Protein AF-A0A6B3EWL8-F1 (afdb_monomer_lite)

Structure (mmCIF, N/CA/C/O backbone):
data_AF-A0A6B3EWL8-F1
#
_entry.id   AF-A0A6B3EWL8-F1
#
loop_
_atom_site.group_PDB
_atom_site.id
_atom_site.type_symbol
_atom_site.label_atom_id
_atom_site.label_alt_id
_atom_site.label_comp_id
_atom_site.label_asym_id
_atom_site.label_entity_id
_atom_site.label_seq_id
_atom_site.pdbx_PDB_ins_code
_atom_site.Cartn_x
_atom_site.Cartn_y
_atom_site.Cartn_z
_atom_site.occupancy
_atom_site.B_iso_or_equiv
_atom_site.auth_seq_id
_atom_site.auth_comp_id
_atom_site.auth_asym_id
_atom_site.auth_atom_id
_atom_site.pdbx_PDB_model_num
ATOM 1 N N . PHE A 1 1 ? 3.920 -9.845 1.675 1.00 96.25 1 PHE A N 1
ATOM 2 C CA . PHE A 1 1 ? 3.086 -10.912 1.092 1.00 96.25 1 PHE A CA 1
ATOM 3 C C . PHE A 1 1 ? 3.154 -10.831 -0.423 1.00 96.25 1 PHE A C 1
ATOM 5 O O . PHE A 1 1 ? 3.043 -9.731 -0.952 1.00 96.25 1 PHE A O 1
ATOM 12 N N . SER A 1 2 ? 3.389 -11.954 -1.107 1.00 97.25 2 SER A N 1
ATOM 13 C CA . SER A 1 2 ? 3.335 -11.995 -2.575 1.00 97.25 2 SER A CA 1
ATOM 14 C C . SER A 1 2 ? 1.879 -12.084 -3.025 1.00 97.25 2 SER A C 1
ATOM 16 O O . SER A 1 2 ? 1.134 -12.874 -2.450 1.00 97.25 2 SER A O 1
ATOM 18 N N . VAL A 1 3 ? 1.483 -11.293 -4.020 1.00 98.00 3 VAL A N 1
ATOM 19 C CA . VAL A 1 3 ? 0.116 -11.264 -4.566 1.00 98.00 3 VAL A CA 1
ATOM 20 C C . VAL A 1 3 ? 0.140 -11.148 -6.089 1.00 98.00 3 VAL A C 1
ATOM 22 O O . VAL A 1 3 ? 1.115 -10.660 -6.661 1.00 98.00 3 VAL A O 1
ATOM 25 N N . ASP A 1 4 ? -0.944 -11.563 -6.741 1.00 97.56 4 ASP A N 1
ATOM 26 C CA . ASP A 1 4 ? -1.068 -11.500 -8.205 1.00 97.56 4 ASP A CA 1
ATOM 27 C C . ASP A 1 4 ? -1.356 -10.081 -8.719 1.00 97.56 4 ASP A C 1
ATOM 29 O O . ASP A 1 4 ? -0.996 -9.735 -9.850 1.00 97.56 4 ASP A O 1
ATOM 33 N N . ASP A 1 5 ? -1.986 -9.256 -7.878 1.00 97.94 5 ASP A N 1
ATOM 34 C CA . ASP A 1 5 ? -2.368 -7.875 -8.163 1.00 97.94 5 ASP A CA 1
ATOM 35 C C . ASP A 1 5 ? -2.271 -7.021 -6.888 1.00 97.94 5 ASP A C 1
ATOM 37 O O . ASP A 1 5 ? -2.952 -7.264 -5.885 1.00 97.94 5 ASP A O 1
ATOM 41 N N . VAL A 1 6 ? -1.383 -6.031 -6.921 1.00 98.62 6 VAL A N 1
ATOM 42 C CA . VAL A 1 6 ? -1.085 -5.146 -5.789 1.00 98.62 6 VAL A CA 1
ATOM 43 C C . VAL A 1 6 ? -2.183 -4.106 -5.600 1.00 98.62 6 VAL A C 1
ATOM 45 O O . VAL A 1 6 ? -2.584 -3.864 -4.462 1.00 98.62 6 VAL A O 1
ATOM 48 N N . ASP A 1 7 ? -2.687 -3.524 -6.687 1.00 98.25 7 ASP A N 1
ATOM 49 C CA . ASP A 1 7 ? -3.719 -2.488 -6.660 1.00 98.25 7 ASP A CA 1
ATOM 50 C C . ASP A 1 7 ? -5.030 -3.071 -6.132 1.00 98.25 7 ASP A C 1
ATOM 52 O O . ASP A 1 7 ? -5.582 -2.578 -5.149 1.00 98.25 7 ASP A O 1
ATOM 56 N N . SER A 1 8 ? -5.457 -4.215 -6.678 1.00 98.25 8 SER A N 1
ATOM 57 C CA . SER A 1 8 ? -6.658 -4.907 -6.202 1.00 98.25 8 SER A CA 1
ATOM 58 C C . SER A 1 8 ? -6.539 -5.334 -4.734 1.00 98.25 8 SER A C 1
ATOM 60 O O . SER A 1 8 ? -7.538 -5.341 -4.006 1.00 98.25 8 SER A O 1
ATOM 62 N N . THR A 1 9 ? -5.340 -5.714 -4.279 1.00 98.06 9 THR A N 1
ATOM 63 C CA . THR A 1 9 ? -5.114 -6.085 -2.873 1.00 98.06 9 THR A CA 1
ATOM 64 C C . THR A 1 9 ? -5.187 -4.863 -1.954 1.00 98.06 9 THR A C 1
ATOM 66 O O . THR A 1 9 ? -5.820 -4.937 -0.899 1.00 98.06 9 THR A O 1
ATOM 69 N N . ALA A 1 10 ? -4.588 -3.736 -2.349 1.00 98.00 10 ALA A N 1
ATOM 70 C CA . ALA A 1 10 ? -4.662 -2.483 -1.601 1.00 98.00 10 ALA A CA 1
ATOM 71 C C . ALA A 1 10 ? -6.111 -1.971 -1.500 1.00 98.00 10 ALA A C 1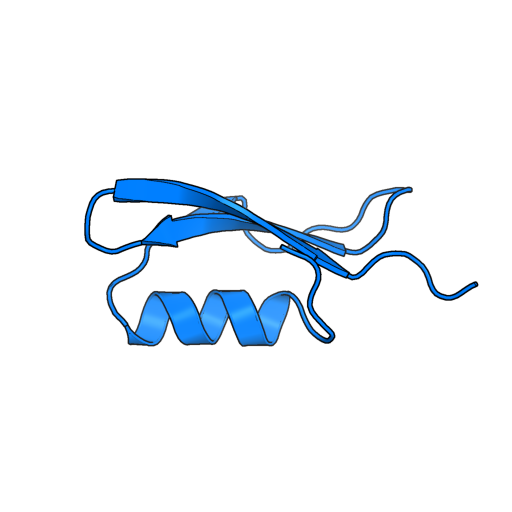
ATOM 73 O O . ALA A 1 10 ? -6.571 -1.641 -0.406 1.00 98.00 10 ALA A O 1
ATOM 74 N N . ASP A 1 11 ? -6.871 -2.015 -2.597 1.00 97.88 11 ASP A N 1
ATOM 75 C CA . ASP A 1 11 ? -8.287 -1.635 -2.611 1.00 97.88 11 ASP A CA 1
ATOM 76 C C . ASP A 1 11 ? -9.138 -2.538 -1.709 1.00 97.88 11 ASP A C 1
ATOM 78 O O . ASP A 1 11 ? -10.047 -2.078 -1.012 1.00 97.88 11 ASP A O 1
ATOM 82 N N . ALA A 1 12 ? -8.859 -3.845 -1.705 1.00 97.19 12 ALA A N 1
ATOM 83 C CA . ALA A 1 12 ? -9.545 -4.792 -0.832 1.00 97.19 12 ALA A CA 1
ATOM 84 C C . ALA A 1 12 ? -9.266 -4.536 0.654 1.00 97.19 12 ALA A C 1
ATOM 86 O O . ALA A 1 12 ? -10.148 -4.783 1.477 1.00 97.19 12 ALA A O 1
ATOM 87 N N . LEU A 1 13 ? -8.072 -4.044 0.989 1.00 96.81 13 LEU A N 1
ATOM 88 C CA . LEU A 1 13 ? -7.720 -3.637 2.346 1.00 96.81 13 LEU A CA 1
ATOM 89 C C . LEU A 1 13 ? -8.480 -2.387 2.777 1.00 96.81 13 LEU A C 1
ATOM 91 O O . LEU A 1 13 ? -9.071 -2.401 3.851 1.00 96.81 13 LEU A O 1
ATOM 95 N N . ILE A 1 14 ? -8.549 -1.360 1.925 1.00 96.81 14 ILE A N 1
ATOM 96 C CA . ILE A 1 14 ? -9.321 -0.139 2.214 1.00 96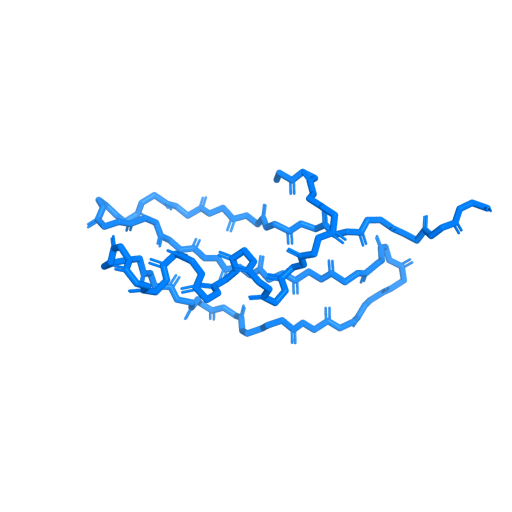.81 14 ILE A CA 1
ATOM 97 C C . ILE A 1 14 ? -10.791 -0.478 2.492 1.00 96.81 14 ILE A C 1
ATOM 99 O O . ILE A 1 14 ? -11.371 0.016 3.453 1.00 96.81 14 ILE A O 1
ATOM 103 N N . ARG A 1 15 ? -11.397 -1.375 1.699 1.00 97.75 15 ARG A N 1
ATOM 104 C CA . ARG A 1 15 ? -12.793 -1.818 1.904 1.00 97.75 15 ARG A CA 1
ATOM 105 C C . ARG A 1 15 ? -13.039 -2.559 3.224 1.00 97.75 15 ARG A C 1
ATOM 107 O O . ARG A 1 15 ? -14.193 -2.814 3.553 1.00 97.75 15 ARG A O 1
ATOM 114 N N . ARG A 1 16 ? -11.983 -2.960 3.932 1.00 97.38 16 ARG A N 1
ATOM 115 C CA . ARG A 1 16 ? -12.031 -3.670 5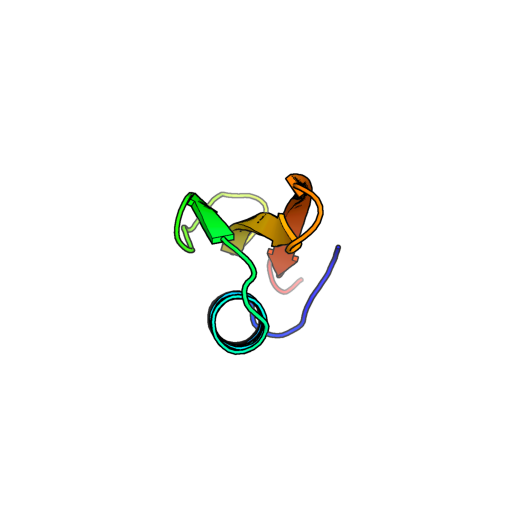.217 1.00 97.38 16 ARG A CA 1
ATOM 116 C C . ARG A 1 16 ? -11.425 -2.838 6.347 1.00 97.38 16 ARG A C 1
ATOM 118 O O . ARG A 1 16 ? -10.843 -3.409 7.260 1.00 97.38 16 ARG A O 1
ATOM 125 N N . ASP A 1 17 ? -11.513 -1.513 6.239 1.00 97.75 17 ASP A N 1
ATOM 126 C CA . ASP A 1 17 ? -11.001 -0.544 7.218 1.00 97.75 17 ASP A CA 1
ATOM 127 C C . ASP A 1 17 ? -9.473 -0.587 7.415 1.00 97.75 17 ASP A C 1
ATOM 129 O O . ASP A 1 17 ? -8.932 -0.071 8.392 1.00 97.75 17 ASP A O 1
ATOM 133 N N . GLY A 1 18 ? -8.754 -1.190 6.466 1.00 97.81 18 GLY A N 1
ATOM 134 C CA . GLY A 1 18 ? -7.303 -1.107 6.385 1.00 97.81 18 GLY A CA 1
ATOM 135 C C . GLY A 1 18 ? -6.845 0.244 5.836 1.00 97.81 18 GLY A C 1
ATOM 136 O O . GLY A 1 18 ? -7.594 0.985 5.201 1.00 97.81 18 GLY A O 1
ATOM 137 N N . THR A 1 19 ? -5.569 0.554 6.045 1.00 98.38 19 THR A N 1
ATOM 138 C CA . THR A 1 19 ? -4.960 1.816 5.611 1.00 98.38 19 THR A CA 1
ATOM 139 C C . THR A 1 19 ? -3.864 1.574 4.581 1.00 98.38 19 THR A C 1
ATOM 141 O O . THR A 1 19 ? -3.021 0.695 4.748 1.00 98.38 19 THR A O 1
ATOM 144 N N . VAL A 1 20 ? -3.817 2.402 3.537 1.00 98.12 20 VAL A N 1
ATOM 145 C CA . VAL A 1 20 ? -2.670 2.477 2.623 1.00 98.12 20 VAL A CA 1
ATOM 146 C C . VAL A 1 20 ? -1.669 3.494 3.166 1.00 98.12 20 VAL A C 1
ATOM 148 O O . VAL A 1 20 ? -1.968 4.679 3.266 1.00 98.12 20 VAL A O 1
ATOM 151 N N . LEU A 1 21 ? -0.473 3.023 3.524 1.00 98.44 21 LEU A N 1
ATOM 152 C CA . LEU A 1 21 ? 0.622 3.853 4.040 1.00 98.44 21 LEU A CA 1
ATOM 153 C C . LEU A 1 21 ? 1.534 4.356 2.918 1.00 98.44 21 LEU A C 1
ATOM 155 O O . LEU A 1 21 ? 2.061 5.462 2.993 1.00 98.44 21 LEU A O 1
ATOM 159 N N . ALA A 1 22 ? 1.721 3.534 1.886 1.00 98.25 22 ALA A N 1
ATOM 160 C CA . ALA A 1 22 ? 2.332 3.920 0.625 1.00 98.25 22 ALA A CA 1
ATOM 161 C C . ALA A 1 22 ? 1.479 3.336 -0.513 1.00 98.25 22 ALA A C 1
ATOM 163 O O . ALA A 1 22 ? 1.321 2.108 -0.553 1.00 98.25 22 ALA A O 1
ATOM 164 N N . PRO A 1 23 ? 0.911 4.178 -1.401 1.00 98.06 23 PRO A N 1
ATOM 165 C CA . PRO A 1 23 ? 0.085 3.714 -2.517 1.00 98.06 23 PRO A CA 1
ATOM 166 C C . PRO A 1 23 ? 0.888 2.813 -3.459 1.00 98.06 23 PRO A C 1
ATOM 168 O O . PRO A 1 23 ? 2.109 2.928 -3.461 1.00 98.06 23 PRO A O 1
ATOM 171 N N . PRO A 1 24 ? 0.247 1.937 -4.255 1.00 98.44 24 PRO A N 1
ATOM 172 C CA . PRO A 1 24 ? 0.946 1.070 -5.199 1.00 98.44 24 PRO A CA 1
ATOM 173 C C . PRO A 1 24 ? 1.955 1.819 -6.079 1.00 98.44 24 PRO A C 1
ATOM 175 O O . PRO A 1 24 ? 1.618 2.814 -6.723 1.00 98.44 24 PRO A O 1
ATOM 178 N N . PHE A 1 25 ? 3.193 1.329 -6.116 1.00 98.38 25 PHE A N 1
ATOM 179 C CA . PHE A 1 25 ? 4.282 1.900 -6.903 1.00 98.38 25 PHE A CA 1
ATOM 180 C C . PHE A 1 25 ? 5.176 0.817 -7.510 1.00 98.38 25 PHE A C 1
ATOM 182 O O . PHE A 1 25 ? 5.261 -0.306 -7.007 1.00 98.38 25 PHE A O 1
ATOM 189 N N . ASP A 1 26 ? 5.848 1.169 -8.604 1.00 98.19 26 ASP A N 1
ATOM 190 C CA . ASP A 1 26 ? 6.743 0.268 -9.326 1.00 98.19 26 ASP A CA 1
ATOM 191 C C . ASP A 1 26 ? 8.191 0.392 -8.832 1.00 98.19 26 ASP A C 1
ATOM 193 O O . ASP A 1 26 ? 8.682 1.477 -8.513 1.00 98.19 26 ASP A O 1
ATOM 197 N N . MET A 1 27 ? 8.890 -0.740 -8.785 1.00 96.19 27 MET A N 1
ATOM 198 C CA . MET A 1 27 ? 10.304 -0.856 -8.431 1.00 96.19 27 MET A CA 1
ATOM 199 C C . MET A 1 27 ? 10.951 -2.025 -9.187 1.00 96.19 27 MET A C 1
ATOM 201 O O . MET A 1 27 ? 10.269 -2.869 -9.761 1.00 96.19 27 MET A O 1
ATOM 205 N N . VAL A 1 28 ? 12.285 -2.129 -9.163 1.00 96.44 28 VAL A N 1
ATOM 206 C CA . VAL A 1 28 ? 13.016 -3.235 -9.828 1.00 96.44 28 VAL A CA 1
ATOM 207 C C . VAL A 1 28 ? 12.548 -4.615 -9.341 1.00 96.44 28 VAL A C 1
ATOM 209 O O . VAL A 1 28 ? 12.516 -5.571 -10.109 1.00 96.44 28 VAL A O 1
ATOM 212 N N . ALA A 1 29 ? 12.145 -4.718 -8.072 1.00 95.31 29 ALA A N 1
ATOM 213 C CA . ALA A 1 29 ? 11.631 -5.951 -7.477 1.00 95.31 29 ALA A CA 1
ATOM 214 C C . ALA A 1 29 ? 10.155 -6.247 -7.809 1.00 95.31 29 ALA A C 1
ATOM 216 O O . ALA A 1 29 ? 9.618 -7.225 -7.294 1.00 95.31 29 ALA A O 1
ATOM 217 N N . GLY A 1 30 ? 9.507 -5.440 -8.656 1.00 97.25 30 GLY A N 1
ATOM 218 C CA . GLY A 1 30 ? 8.113 -5.594 -9.064 1.00 97.25 30 GLY A CA 1
ATOM 219 C C . GLY A 1 30 ? 7.227 -4.431 -8.617 1.00 97.25 30 GLY A C 1
ATOM 220 O O . GLY A 1 30 ? 7.714 -3.336 -8.344 1.00 97.25 30 GLY A O 1
ATOM 221 N N . ARG A 1 31 ? 5.915 -4.658 -8.537 1.00 98.38 31 ARG A N 1
ATOM 222 C CA . ARG A 1 31 ? 4.949 -3.659 -8.052 1.00 98.38 31 ARG A CA 1
ATOM 223 C C . ARG A 1 31 ? 4.682 -3.883 -6.569 1.00 98.38 31 ARG A C 1
ATOM 225 O O . ARG A 1 31 ? 4.499 -5.029 -6.172 1.00 98.38 31 ARG A O 1
ATOM 232 N N . MET A 1 32 ? 4.665 -2.837 -5.746 1.00 98.50 32 MET A N 1
ATOM 233 C CA . MET A 1 32 ? 4.541 -2.951 -4.287 1.00 98.50 32 MET A CA 1
ATOM 234 C C . MET A 1 32 ? 3.615 -1.885 -3.697 1.00 98.50 32 MET A C 1
ATOM 236 O O . MET A 1 32 ? 3.531 -0.781 -4.218 1.00 98.50 32 MET A O 1
ATOM 240 N N . ALA A 1 33 ? 2.965 -2.195 -2.574 1.00 98.69 33 ALA A N 1
ATOM 241 C CA . ALA A 1 33 ? 2.313 -1.218 -1.702 1.00 98.69 33 ALA A CA 1
ATOM 242 C C . ALA A 1 33 ? 2.638 -1.510 -0.229 1.00 98.69 33 ALA A C 1
ATOM 244 O O . ALA A 1 33 ? 2.892 -2.661 0.143 1.00 98.69 33 ALA A O 1
ATOM 245 N N . VAL A 1 34 ? 2.605 -0.474 0.614 1.00 98.50 34 VAL A N 1
ATOM 246 C CA . VAL A 1 34 ? 2.721 -0.614 2.076 1.00 98.50 34 VAL A CA 1
ATOM 247 C C . VAL A 1 34 ? 1.383 -0.269 2.700 1.00 98.50 34 VAL A C 1
ATOM 249 O O . VAL A 1 34 ? 0.802 0.776 2.414 1.00 98.50 34 VAL A O 1
ATOM 252 N N . VAL A 1 35 ? 0.904 -1.144 3.568 1.00 98.50 35 VAL A N 1
ATOM 253 C CA . VAL A 1 35 ? -0.447 -1.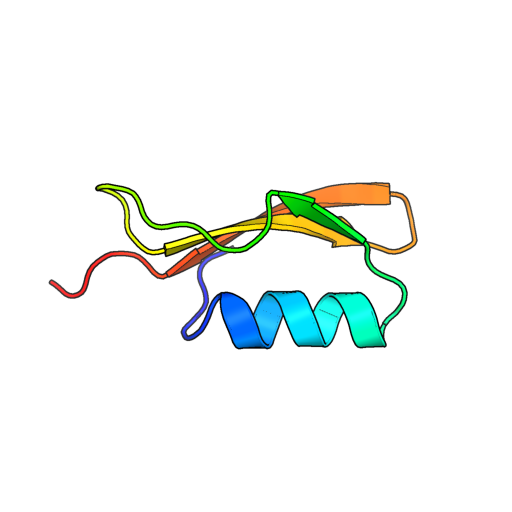105 4.117 1.00 98.50 35 VAL A CA 1
ATOM 254 C C . VAL A 1 35 ? -0.429 -1.422 5.611 1.00 98.50 35 VAL A C 1
ATOM 256 O O . VAL A 1 35 ? 0.570 -1.917 6.142 1.00 98.50 35 VAL A O 1
ATOM 259 N N . ALA A 1 36 ? -1.529 -1.115 6.285 1.00 98.50 36 ALA A N 1
ATOM 260 C CA . ALA A 1 36 ? -1.817 -1.545 7.641 1.00 98.50 36 ALA A CA 1
ATOM 261 C C . ALA A 1 36 ? -3.218 -2.159 7.714 1.00 98.50 36 ALA A C 1
ATOM 263 O O . ALA A 1 36 ? -4.126 -1.705 7.014 1.00 98.50 36 ALA A O 1
ATOM 264 N N . ASP A 1 37 ? -3.389 -3.184 8.543 1.00 97.38 37 ASP A N 1
ATOM 265 C CA . ASP A 1 37 ? -4.718 -3.690 8.892 1.00 97.38 37 ASP A CA 1
ATOM 266 C C . ASP A 1 37 ? -5.441 -2.736 9.876 1.00 97.38 37 ASP A C 1
ATOM 268 O O . ASP A 1 37 ? -4.839 -1.756 10.334 1.00 97.38 37 ASP A O 1
ATOM 272 N N . PRO A 1 38 ? -6.722 -2.986 10.206 1.00 97.19 38 PRO A N 1
ATOM 273 C CA . PRO A 1 38 ? -7.468 -2.152 11.153 1.00 97.19 38 PRO A CA 1
ATOM 274 C C . PRO A 1 38 ? -6.876 -2.110 12.569 1.00 97.19 38 PRO A C 1
ATOM 276 O O . PRO A 1 38 ? -7.126 -1.164 13.313 1.00 97.19 38 PRO A O 1
ATOM 279 N N . GLU A 1 39 ? -6.090 -3.118 12.952 1.00 97.25 39 GLU A N 1
ATOM 280 C CA . GLU A 1 39 ? -5.400 -3.184 14.245 1.00 97.25 39 GLU A CA 1
ATOM 281 C C . GLU A 1 3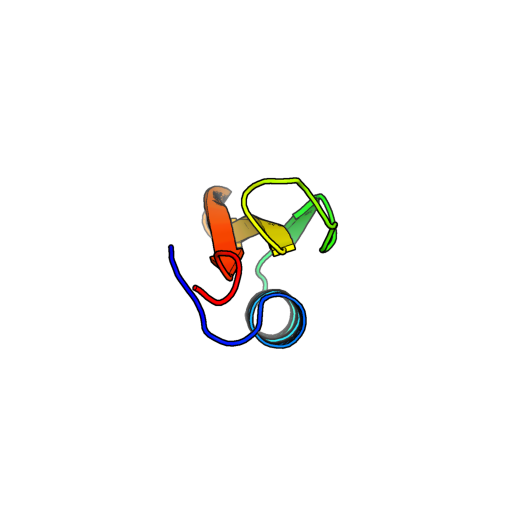9 ? -4.063 -2.415 14.222 1.00 97.25 39 GLU A C 1
ATOM 283 O O . GLU A 1 39 ? -3.396 -2.266 15.247 1.00 97.25 39 GLU A O 1
ATOM 288 N N . GLY A 1 40 ? -3.676 -1.878 13.061 1.00 96.00 40 GLY A N 1
ATOM 289 C CA . GLY A 1 40 ? -2.460 -1.102 12.852 1.00 96.00 40 GLY A CA 1
ATOM 290 C C . GLY A 1 40 ? -1.228 -1.945 12.516 1.00 96.00 40 GLY A C 1
ATOM 291 O O . GLY A 1 40 ? -0.124 -1.394 12.443 1.00 96.00 40 GLY A O 1
ATOM 292 N N . ALA A 1 41 ? -1.367 -3.255 12.284 1.00 97.88 41 ALA A N 1
ATOM 293 C CA . ALA A 1 41 ? -0.247 -4.101 11.894 1.00 97.88 41 ALA A CA 1
ATOM 294 C C . ALA A 1 41 ? 0.196 -3.771 10.464 1.00 97.88 41 ALA A C 1
ATOM 296 O O . ALA A 1 41 ? -0.582 -3.830 9.513 1.00 97.88 41 ALA A O 1
ATOM 297 N N . ARG A 1 42 ? 1.475 -3.421 10.305 1.00 98.19 42 ARG A N 1
ATOM 298 C CA . ARG A 1 42 ? 2.037 -2.905 9.049 1.00 98.19 42 ARG A CA 1
ATOM 299 C C . ARG A 1 42 ? 2.685 -4.018 8.240 1.00 98.19 42 ARG A C 1
ATOM 301 O O . ARG A 1 42 ? 3.495 -4.777 8.768 1.00 98.19 42 ARG A O 1
ATOM 308 N N . PHE A 1 43 ? 2.415 -4.060 6.941 1.00 98.19 43 PHE A N 1
ATOM 309 C CA . PHE A 1 43 ? 3.044 -5.010 6.029 1.00 98.19 43 PHE A CA 1
ATOM 310 C C . PHE A 1 43 ? 3.109 -4.480 4.597 1.00 98.19 43 PHE A C 1
ATOM 312 O O . PHE A 1 43 ? 2.440 -3.518 4.229 1.00 98.19 43 PHE A O 1
ATOM 319 N N . ALA A 1 44 ? 3.941 -5.123 3.778 1.00 98.25 44 ALA A N 1
ATOM 320 C CA . ALA A 1 44 ? 4.026 -4.854 2.349 1.00 98.25 44 ALA A CA 1
ATOM 321 C C . ALA A 1 44 ? 3.367 -5.979 1.543 1.00 98.25 44 ALA A C 1
ATOM 323 O O . ALA A 1 44 ? 3.507 -7.165 1.875 1.00 98.25 44 ALA A O 1
ATOM 324 N N . VAL A 1 45 ? 2.694 -5.610 0.459 1.00 98.31 45 VAL A N 1
ATOM 325 C CA . VAL A 1 45 ? 2.222 -6.523 -0.589 1.00 98.31 45 VAL A CA 1
ATOM 326 C C . VAL A 1 45 ? 3.020 -6.257 -1.857 1.00 98.31 45 VAL A C 1
ATOM 328 O O . VAL A 1 45 ? 3.270 -5.101 -2.184 1.00 98.31 45 VAL A O 1
ATOM 331 N N . ILE A 1 46 ? 3.467 -7.308 -2.540 1.00 98.56 46 ILE A N 1
ATOM 332 C CA . ILE A 1 46 ? 4.324 -7.195 -3.723 1.00 98.56 46 ILE A CA 1
ATOM 333 C C . ILE A 1 46 ? 3.902 -8.202 -4.790 1.00 98.56 46 ILE A C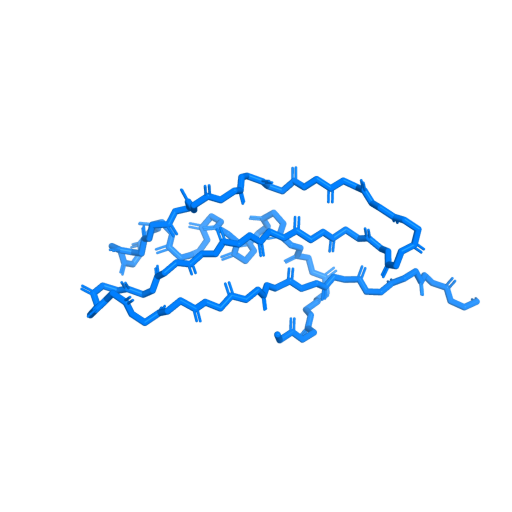 1
ATOM 335 O O . ILE A 1 46 ? 3.619 -9.356 -4.478 1.00 98.56 46 ILE A O 1
ATOM 339 N N . LYS A 1 47 ? 3.898 -7.773 -6.048 1.00 98.38 47 LYS A N 1
ATOM 340 C CA . LYS A 1 47 ? 3.898 -8.642 -7.222 1.00 98.38 47 LYS A CA 1
ATOM 341 C C . LYS A 1 47 ? 5.315 -8.628 -7.799 1.00 98.38 47 LYS A C 1
ATOM 343 O O . LYS A 1 47 ? 5.689 -7.600 -8.369 1.00 98.38 47 LYS A O 1
ATOM 348 N N . PRO A 1 48 ? 6.106 -9.705 -7.644 1.00 97.00 48 PRO A N 1
ATOM 349 C CA . PRO A 1 48 ? 7.439 -9.800 -8.235 1.00 97.00 48 PRO A CA 1
ATOM 350 C C . PRO A 1 48 ? 7.400 -9.638 -9.763 1.00 97.00 48 PRO A C 1
ATOM 352 O O . PRO A 1 48 ? 6.350 -9.873 -10.371 1.00 97.00 48 PRO A O 1
ATOM 355 N N . PRO A 1 49 ? 8.518 -9.270 -10.413 1.00 94.06 49 PRO A N 1
ATOM 356 C CA . PRO A 1 49 ? 8.580 -9.248 -11.865 1.00 94.06 49 PRO A CA 1
ATOM 357 C C . PRO A 1 49 ? 8.287 -10.644 -12.419 1.00 94.06 49 PRO A C 1
ATOM 359 O O . PRO A 1 49 ? 8.702 -11.657 -11.848 1.00 94.06 49 PRO A O 1
ATOM 362 N N . SER A 1 50 ? 7.589 -10.688 -13.552 1.00 85.75 50 SER A N 1
ATOM 363 C CA . SER A 1 50 ? 7.490 -11.912 -14.342 1.00 85.75 50 SER A CA 1
ATOM 364 C C . SER A 1 50 ? 8.898 -12.361 -14.732 1.00 85.75 50 SER A C 1
ATOM 366 O O . SER A 1 50 ? 9.725 -11.533 -15.121 1.00 85.75 50 SER A O 1
ATOM 368 N N . ARG A 1 51 ? 9.169 -13.656 -14.580 1.00 72.44 51 ARG A N 1
ATOM 369 C CA . ARG A 1 51 ? 10.447 -14.263 -14.956 1.00 72.44 51 ARG A CA 1
ATOM 370 C C . ARG A 1 51 ? 10.583 -14.404 -16.468 1.00 72.44 51 ARG A C 1
ATOM 372 O O . ARG A 1 51 ? 9.546 -14.653 -17.119 1.00 72.44 51 ARG A O 1
#

Secondary structure (DSSP, 8-state):
-B-S-HHHHHHHHHTTT-EEEEEEEEETTEEEEEEE-TT--EEEEEEPPP-

Radius of gyration: 10.49 Å; chains: 1; bounding box: 26×18×29 Å

Sequence (51 aa):
FSVDDVDSTADALIRRDGTVLAPPFDMVAGRMAVVADPEGARFAVIKPPSR

Foldseek 3Di:
DEDPDAQVVQVVQVVQVKAWPAHWDADQQAIKTWIAHNVGRIDMYGHGDDD

pLDDT: mean 96.96, std 3.95, range [72.44, 98.69]